Protein AF-A0A957ZBV2-F1 (afdb_monomer)

Radius of gyration: 31.57 Å; Cα contacts (8 Å, |Δi|>4): 9; chains: 1; bounding box: 41×47×82 Å

Structure (mmCIF, N/CA/C/O backbone):
data_AF-A0A957ZBV2-F1
#
_entry.id   AF-A0A957ZBV2-F1
#
loop_
_atom_site.group_PDB
_atom_site.id
_atom_site.type_symbol
_atom_site.label_atom_id
_atom_site.label_alt_id
_atom_site.label_comp_id
_atom_site.label_asym_id
_atom_site.label_entity_id
_atom_site.label_seq_id
_atom_site.pdbx_PDB_ins_code
_atom_site.Cartn_x
_atom_site.Cartn_y
_atom_site.Cartn_z
_atom_site.occupancy
_atom_site.B_iso_or_equiv
_atom_site.auth_seq_id
_atom_site.auth_comp_id
_atom_site.auth_asym_id
_atom_site.auth_atom_id
_atom_site.pdbx_PDB_model_num
ATOM 1 N N . MET A 1 1 ? -6.475 -21.213 15.459 1.00 35.88 1 MET A N 1
ATOM 2 C CA . MET A 1 1 ? -5.634 -20.249 14.724 1.00 35.88 1 MET A CA 1
ATOM 3 C C . MET A 1 1 ? -4.899 -19.426 15.770 1.00 35.88 1 MET A C 1
ATOM 5 O O . MET A 1 1 ? -5.480 -18.531 16.364 1.00 35.88 1 MET A O 1
ATOM 9 N N . THR A 1 2 ? -3.699 -19.861 16.141 1.00 37.78 2 THR A N 1
ATOM 10 C CA . THR A 1 2 ? -2.883 -19.262 17.204 1.00 37.78 2 THR A CA 1
ATOM 11 C C . THR A 1 2 ? -2.123 -18.088 16.605 1.00 37.78 2 THR A C 1
ATOM 13 O O . THR A 1 2 ? -1.241 -18.281 15.774 1.00 37.78 2 THR A O 1
ATOM 16 N N . VAL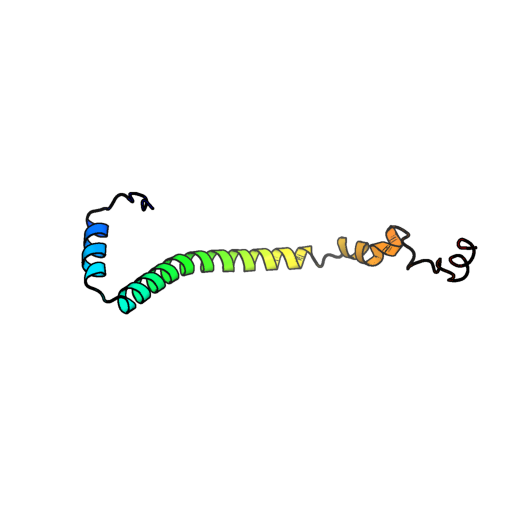 A 1 3 ? -2.513 -16.869 16.975 1.00 49.75 3 VAL A N 1
ATOM 17 C CA . VAL A 1 3 ? -1.764 -15.657 16.628 1.00 49.75 3 VAL A CA 1
ATOM 18 C C . VAL A 1 3 ? -0.393 -15.782 17.294 1.00 49.75 3 VAL A C 1
ATOM 20 O O . VAL A 1 3 ? -0.326 -16.110 18.478 1.00 49.75 3 VAL A O 1
ATOM 23 N N . ALA A 1 4 ? 0.686 -15.621 16.528 1.00 50.75 4 ALA A N 1
ATOM 24 C CA . ALA A 1 4 ? 2.048 -15.727 17.038 1.00 50.75 4 ALA A CA 1
ATOM 25 C C . ALA A 1 4 ? 2.224 -14.844 18.287 1.00 50.75 4 ALA A C 1
ATOM 27 O O . ALA A 1 4 ? 1.757 -13.705 18.315 1.00 50.75 4 ALA A O 1
ATOM 28 N N . ASN A 1 5 ? 2.884 -15.372 19.322 1.00 56.53 5 ASN A N 1
ATOM 29 C CA . ASN A 1 5 ? 3.216 -14.620 20.531 1.00 56.53 5 ASN A CA 1
ATOM 30 C C . ASN A 1 5 ? 4.287 -13.577 20.192 1.00 56.53 5 ASN A C 1
ATOM 32 O O . ASN A 1 5 ? 5.478 -13.803 20.399 1.00 56.53 5 ASN A O 1
ATOM 36 N N . PHE A 1 6 ? 3.864 -12.431 19.664 1.00 58.22 6 PHE A N 1
ATOM 37 C CA . PHE A 1 6 ? 4.692 -11.237 19.654 1.00 58.22 6 PHE A CA 1
ATOM 38 C C . PHE A 1 6 ? 4.992 -10.895 21.113 1.00 58.22 6 PHE A C 1
ATOM 40 O O . PHE A 1 6 ? 4.074 -10.746 21.925 1.00 58.22 6 PHE A O 1
ATOM 47 N N . THR A 1 7 ? 6.273 -10.823 21.470 1.00 59.41 7 THR A N 1
ATOM 48 C CA . THR A 1 7 ? 6.722 -10.380 22.790 1.00 59.41 7 THR A CA 1
ATOM 49 C C . THR A 1 7 ? 6.118 -9.008 23.061 1.00 59.41 7 THR A C 1
ATOM 51 O O . THR A 1 7 ? 6.541 -7.989 22.519 1.00 59.41 7 THR A O 1
ATOM 54 N N . TH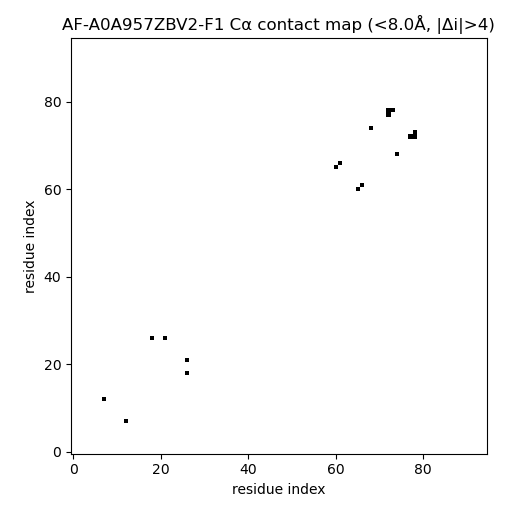R A 1 8 ? 5.058 -8.992 23.865 1.00 64.44 8 THR A N 1
ATOM 55 C CA . THR A 1 8 ? 4.321 -7.770 24.157 1.00 64.44 8 THR A CA 1
ATOM 56 C C . THR A 1 8 ? 5.166 -6.980 25.141 1.00 64.44 8 THR A C 1
ATOM 58 O O . THR A 1 8 ? 5.217 -7.292 26.329 1.00 64.44 8 THR A O 1
ATOM 61 N N . THR A 1 9 ? 5.886 -5.980 24.642 1.00 83.94 9 THR A N 1
ATOM 62 C CA . THR A 1 9 ? 6.532 -5.008 25.524 1.00 83.94 9 THR A CA 1
ATOM 63 C C . THR A 1 9 ? 5.447 -4.299 26.346 1.00 83.94 9 THR A C 1
ATOM 65 O O . THR A 1 9 ? 4.318 -4.158 25.863 1.00 83.94 9 THR A O 1
ATOM 68 N N . PRO A 1 10 ? 5.741 -3.826 27.572 1.00 84.88 10 PRO A N 1
ATOM 69 C CA . PRO A 1 10 ? 4.745 -3.135 28.399 1.00 84.88 10 PRO A CA 1
ATOM 70 C C . PRO A 1 10 ? 4.093 -1.960 27.654 1.00 84.88 10 PRO A C 1
ATOM 72 O O . PRO A 1 10 ? 2.883 -1.769 27.722 1.00 84.88 10 PRO A O 1
ATOM 75 N N . ARG A 1 11 ? 4.871 -1.262 26.818 1.00 83.00 11 ARG A N 1
ATOM 76 C CA . ARG A 1 11 ? 4.384 -0.178 25.961 1.00 83.00 11 ARG A CA 1
ATOM 77 C C . ARG A 1 11 ? 3.375 -0.645 24.901 1.00 83.00 11 ARG A C 1
ATOM 79 O O . ARG A 1 11 ? 2.386 0.038 24.665 1.00 83.00 11 ARG A O 1
ATOM 86 N N . ILE A 1 12 ? 3.593 -1.801 24.268 1.00 86.31 12 ILE A N 1
ATOM 87 C CA . ILE A 1 12 ? 2.633 -2.369 23.301 1.00 86.31 12 ILE A CA 1
ATOM 88 C C . ILE A 1 12 ? 1.365 -2.836 24.024 1.00 86.31 12 ILE A C 1
ATOM 90 O O . ILE A 1 12 ? 0.265 -2.630 23.513 1.00 86.31 12 ILE A O 1
ATOM 94 N N . ALA A 1 13 ? 1.493 -3.412 25.225 1.00 85.19 13 ALA A N 1
ATOM 95 C CA . ALA A 1 13 ? 0.339 -3.812 26.027 1.00 85.19 13 ALA A CA 1
ATOM 96 C C . ALA A 1 13 ? -0.569 -2.611 26.329 1.00 85.19 13 ALA A C 1
ATOM 98 O O . ALA A 1 13 ? -1.778 -2.688 26.123 1.00 85.19 13 ALA A O 1
ATOM 99 N N . GLU A 1 14 ? 0.009 -1.481 26.741 1.00 88.00 14 GLU A N 1
ATOM 100 C CA . GLU A 1 14 ? -0.733 -0.239 26.974 1.00 88.00 14 GLU A CA 1
ATOM 101 C C . GLU A 1 14 ? -1.487 0.219 25.718 1.00 88.00 14 GLU A C 1
ATOM 103 O O . GLU A 1 14 ? -2.695 0.457 25.778 1.00 88.00 14 GLU A O 1
ATOM 108 N N . VAL A 1 15 ? -0.828 0.249 24.557 1.00 88.62 15 VAL A N 1
ATOM 109 C CA . VAL A 1 15 ? -1.471 0.623 23.285 1.00 88.62 15 VAL A CA 1
ATOM 110 C C . VAL A 1 15 ? -2.640 -0.307 22.949 1.00 88.62 15 VAL A C 1
ATOM 112 O O . VAL A 1 15 ? -3.711 0.170 22.574 1.00 88.62 15 VAL A O 1
ATOM 115 N N . LEU A 1 16 ? -2.489 -1.620 23.144 1.00 87.31 16 LEU A N 1
ATOM 116 C CA . LEU A 1 16 ? -3.568 -2.586 22.914 1.00 87.31 16 LEU A CA 1
ATOM 117 C C . LEU A 1 16 ? -4.746 -2.378 23.877 1.00 87.31 16 LEU A C 1
ATOM 119 O O . LEU A 1 16 ? -5.902 -2.509 23.471 1.00 87.31 16 LEU A O 1
ATOM 123 N N . THR A 1 17 ? -4.490 -2.001 25.134 1.00 90.00 17 THR A N 1
ATOM 124 C CA . THR A 1 17 ? -5.575 -1.671 26.074 1.00 90.00 17 THR A CA 1
ATOM 125 C C . THR A 1 17 ? -6.350 -0.424 25.652 1.00 90.00 17 THR A C 1
ATOM 127 O O . THR A 1 17 ? -7.572 -0.401 25.793 1.00 90.00 17 THR A O 1
ATOM 130 N N . VAL A 1 18 ? -5.674 0.585 25.092 1.00 90.25 18 VAL A N 1
ATOM 131 C CA . VAL A 1 18 ? -6.314 1.788 24.538 1.00 90.25 18 VAL A CA 1
ATOM 132 C C . VAL A 1 18 ? -7.100 1.443 23.274 1.00 90.25 18 VAL A C 1
ATOM 134 O O . VAL A 1 18 ? -8.271 1.803 23.173 1.00 90.25 18 VAL A O 1
ATOM 137 N N . ALA A 1 19 ? -6.511 0.676 22.354 1.00 89.44 19 ALA A N 1
ATOM 138 C CA . ALA A 1 19 ? -7.166 0.247 21.119 1.00 89.44 19 ALA A CA 1
ATOM 139 C C . ALA A 1 19 ? -8.438 -0.575 21.383 1.00 89.44 19 ALA A C 1
ATOM 141 O O . ALA A 1 19 ? -9.412 -0.467 20.644 1.00 89.44 19 ALA A O 1
ATOM 142 N N . ASN A 1 20 ? -8.478 -1.355 22.466 1.00 89.75 20 ASN A N 1
ATOM 143 C CA . ASN A 1 20 ? -9.668 -2.116 22.856 1.00 89.75 20 ASN A CA 1
ATOM 144 C C . ASN A 1 20 ? -10.847 -1.252 23.324 1.00 89.75 20 ASN A C 1
ATOM 146 O O . ASN A 1 20 ? -11.970 -1.750 23.359 1.00 89.75 20 ASN A O 1
ATOM 150 N N . ARG A 1 21 ? -10.618 0.021 23.666 1.00 94.56 21 ARG A N 1
ATOM 151 C CA . ARG A 1 21 ? -11.684 0.974 24.021 1.00 94.56 21 ARG A CA 1
ATOM 152 C C . ARG A 1 21 ? -12.317 1.638 22.798 1.00 94.56 21 ARG A C 1
ATOM 154 O O . ARG A 1 21 ? -13.349 2.284 22.938 1.00 94.56 21 ARG A O 1
ATOM 161 N N . LEU A 1 22 ? -11.700 1.488 21.629 1.00 94.50 22 LEU A N 1
ATOM 162 C CA . LEU A 1 22 ? -12.172 2.054 20.375 1.00 94.50 22 LEU A CA 1
ATOM 163 C C . LEU A 1 22 ? -13.277 1.192 19.754 1.00 94.50 22 LEU A C 1
ATOM 165 O O . LEU A 1 22 ? -13.317 -0.036 19.890 1.00 94.50 22 LEU A O 1
ATOM 169 N N . THR A 1 23 ? -14.151 1.843 18.999 1.00 97.06 23 THR A N 1
ATOM 170 C CA . THR A 1 23 ? -15.121 1.185 18.125 1.00 97.06 23 THR A CA 1
ATOM 171 C C . THR A 1 23 ? -14.420 0.425 16.992 1.00 97.06 23 THR A C 1
ATOM 173 O O . THR A 1 23 ? -13.227 0.583 16.725 1.00 97.06 23 THR A O 1
ATOM 176 N N . LEU A 1 24 ? -15.160 -0.432 16.279 1.00 94.00 24 LEU A N 1
ATOM 177 C CA . LEU A 1 24 ? -14.621 -1.145 15.115 1.00 94.00 24 LEU A CA 1
ATOM 178 C C . LEU A 1 24 ? -14.093 -0.181 14.039 1.00 94.00 24 LEU A C 1
ATOM 180 O O . LEU A 1 24 ? -13.007 -0.406 13.514 1.00 94.00 24 LEU A O 1
ATOM 184 N N . ALA A 1 25 ? -14.837 0.887 13.742 1.00 95.69 25 ALA A N 1
ATOM 185 C CA . ALA A 1 25 ? -14.463 1.861 12.719 1.00 95.69 25 ALA A CA 1
ATOM 186 C C . ALA A 1 25 ? -13.158 2.591 13.074 1.00 95.69 25 ALA A C 1
ATOM 188 O O . ALA A 1 25 ? -12.264 2.702 12.241 1.00 95.69 25 ALA A O 1
ATOM 189 N N . GLU A 1 26 ? -13.014 3.015 14.329 1.00 95.31 26 GLU A N 1
ATOM 190 C CA . GLU A 1 26 ? -11.801 3.677 14.820 1.00 95.31 26 GLU A CA 1
ATOM 191 C C . GLU A 1 26 ? -10.592 2.735 14.808 1.00 95.31 26 GLU A C 1
ATOM 193 O O . GLU A 1 26 ? -9.507 3.133 14.391 1.00 95.31 26 GLU A O 1
ATOM 198 N N . ARG A 1 27 ? -10.770 1.461 15.188 1.00 95.25 27 ARG A N 1
ATOM 199 C CA . ARG A 1 27 ? -9.690 0.463 15.095 1.00 95.25 27 ARG A CA 1
ATOM 200 C C . ARG A 1 27 ? -9.237 0.234 13.659 1.00 95.25 27 ARG A C 1
ATOM 202 O O . ARG A 1 27 ? -8.038 0.148 13.419 1.00 95.25 27 ARG A O 1
ATOM 209 N N . LEU A 1 28 ? -10.174 0.149 12.716 1.00 95.69 28 LEU A N 1
ATOM 210 C CA . LEU A 1 28 ? -9.854 -0.003 11.295 1.00 95.69 28 LEU A CA 1
ATOM 211 C C . LEU A 1 28 ? -9.132 1.230 10.744 1.00 95.69 28 LEU A C 1
ATOM 213 O O . LEU A 1 28 ? -8.177 1.081 9.987 1.00 95.69 28 LEU A O 1
ATOM 217 N N . PHE A 1 29 ? -9.543 2.430 11.157 1.00 95.44 29 PHE A N 1
ATOM 218 C CA . PHE A 1 29 ? -8.858 3.665 10.790 1.00 95.44 29 PHE A CA 1
ATOM 219 C C . PHE A 1 29 ? -7.409 3.680 11.291 1.00 95.44 29 PHE A C 1
ATOM 221 O O . PHE A 1 29 ? -6.498 3.912 10.503 1.00 95.44 29 PHE A O 1
ATOM 228 N N . VAL A 1 30 ? -7.184 3.370 12.572 1.00 94.00 30 VAL A N 1
ATOM 229 C CA . VAL A 1 30 ? -5.834 3.316 13.157 1.00 94.00 30 VAL A CA 1
ATOM 230 C C . VAL A 1 30 ? -4.982 2.238 12.490 1.00 94.00 30 VAL A C 1
ATOM 232 O O . VAL A 1 30 ? -3.826 2.495 12.173 1.00 94.00 30 VAL A O 1
ATOM 235 N N . ALA A 1 31 ? -5.541 1.050 12.241 1.00 93.12 31 ALA A N 1
ATOM 236 C CA . ALA A 1 31 ? -4.827 -0.032 11.565 1.00 93.12 31 ALA A CA 1
ATOM 237 C C . ALA A 1 31 ? -4.377 0.377 10.158 1.00 93.12 31 ALA A C 1
ATOM 239 O O . ALA A 1 31 ? -3.221 0.167 9.802 1.00 93.12 31 ALA A O 1
ATOM 240 N N . ARG A 1 32 ? -5.271 1.008 9.388 1.00 94.75 32 ARG A N 1
ATOM 241 C CA . ARG A 1 32 ? -4.937 1.553 8.072 1.00 94.75 32 ARG A CA 1
ATOM 242 C C . ARG A 1 32 ? -3.854 2.621 8.173 1.00 94.75 32 ARG A C 1
ATOM 244 O O . ARG A 1 32 ? -2.866 2.530 7.469 1.00 94.75 32 ARG A O 1
ATOM 251 N N . TRP A 1 33 ? -4.025 3.604 9.052 1.00 94.12 33 TRP A N 1
ATOM 252 C CA . TRP A 1 33 ? -3.073 4.705 9.188 1.00 94.12 33 TRP A CA 1
ATOM 253 C C . TRP A 1 33 ? -1.672 4.220 9.586 1.00 94.12 33 TRP A C 1
ATOM 255 O O . TRP A 1 33 ? -0.677 4.681 9.035 1.00 94.12 33 TRP A O 1
ATOM 265 N N . LEU A 1 34 ? -1.586 3.251 10.502 1.00 92.12 34 LEU A N 1
ATOM 266 C CA . LEU A 1 34 ? -0.317 2.623 10.870 1.00 92.12 34 LEU A CA 1
ATOM 267 C C . LEU A 1 34 ? 0.301 1.868 9.691 1.00 92.12 34 LEU A C 1
ATOM 269 O O . LEU A 1 34 ? 1.504 1.983 9.476 1.00 92.12 34 LEU A O 1
ATOM 273 N N . LEU A 1 35 ? -0.501 1.133 8.918 1.00 91.19 35 LEU A N 1
ATOM 2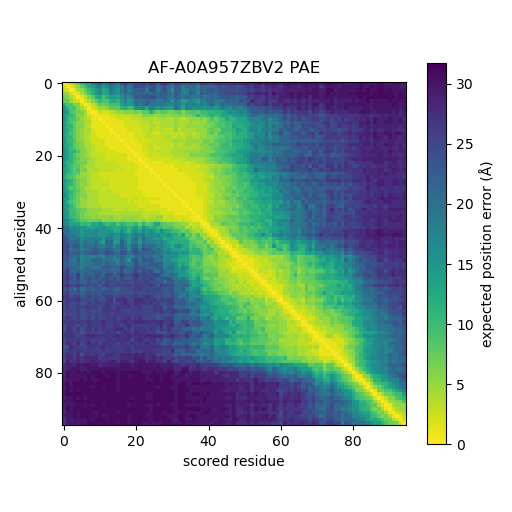74 C CA . LEU A 1 35 ? -0.019 0.453 7.719 1.00 91.19 35 LEU A CA 1
ATOM 275 C C . LEU A 1 35 ? 0.512 1.458 6.687 1.00 91.19 35 LEU A C 1
ATOM 277 O O . LEU A 1 35 ? 1.638 1.303 6.227 1.00 91.19 35 LEU A O 1
ATOM 281 N N . ASP A 1 36 ? -0.245 2.519 6.406 1.00 90.00 36 ASP A N 1
ATOM 282 C CA . ASP A 1 36 ? 0.156 3.597 5.497 1.00 90.00 36 ASP A CA 1
ATOM 283 C C . ASP A 1 36 ? 1.471 4.253 5.969 1.00 90.00 36 ASP A C 1
ATOM 285 O O . ASP A 1 36 ? 2.329 4.558 5.150 1.00 90.00 36 ASP A O 1
ATOM 289 N N . SER A 1 37 ? 1.683 4.411 7.283 1.00 88.00 37 SER A N 1
ATOM 290 C CA . SER A 1 37 ? 2.925 4.990 7.826 1.00 88.00 37 SER A CA 1
ATOM 291 C C . SER A 1 37 ? 4.169 4.119 7.625 1.00 88.00 37 SER A C 1
ATOM 293 O O . SER A 1 37 ? 5.268 4.650 7.497 1.00 88.00 37 SER A O 1
ATOM 295 N N . VAL A 1 38 ? 3.999 2.793 7.607 1.00 86.88 38 VAL A N 1
ATOM 296 C CA . VAL A 1 38 ? 5.094 1.843 7.364 1.00 86.88 38 VAL A CA 1
ATOM 297 C C . VAL A 1 38 ? 5.378 1.758 5.870 1.00 86.88 38 VAL A C 1
ATOM 299 O O . VAL A 1 38 ? 6.529 1.840 5.460 1.00 86.88 38 VAL A O 1
ATOM 302 N N . LEU A 1 39 ? 4.325 1.653 5.056 1.00 82.50 39 LEU A N 1
ATOM 303 C CA . LEU A 1 39 ? 4.453 1.555 3.604 1.00 82.50 39 LEU A CA 1
ATOM 304 C C . LEU A 1 39 ? 4.984 2.846 2.976 1.00 82.50 39 LEU A C 1
ATOM 306 O O . LEU A 1 39 ? 5.723 2.779 2.006 1.00 82.50 39 LEU A O 1
ATOM 310 N N . ALA A 1 40 ? 4.661 4.016 3.533 1.00 74.56 40 ALA A N 1
ATOM 311 C CA . ALA A 1 40 ? 5.186 5.285 3.033 1.00 74.56 40 ALA A CA 1
ATOM 312 C C . ALA A 1 40 ? 6.720 5.375 3.104 1.00 74.56 40 ALA A C 1
ATOM 314 O O . ALA A 1 40 ? 7.302 6.078 2.290 1.00 74.56 40 ALA A O 1
ATOM 315 N N . GLN A 1 41 ? 7.374 4.670 4.037 1.00 67.00 41 GLN A N 1
ATOM 316 C CA . GLN A 1 41 ? 8.841 4.586 4.060 1.00 67.00 41 GLN A CA 1
ATOM 317 C C . GLN A 1 41 ? 9.389 3.675 2.959 1.00 67.00 41 GLN A C 1
ATOM 319 O O . GLN A 1 41 ? 10.409 3.988 2.368 1.00 67.00 41 GLN A O 1
ATOM 324 N N . GLU A 1 42 ? 8.715 2.561 2.676 1.00 61.50 42 GLU A N 1
ATOM 325 C CA . GLU A 1 42 ? 9.161 1.592 1.667 1.00 61.50 42 GLU A CA 1
ATOM 326 C C . GLU A 1 42 ? 8.933 2.104 0.233 1.00 61.50 42 GLU A C 1
ATOM 328 O O . GLU A 1 42 ? 9.712 1.807 -0.667 1.00 61.50 42 GLU A O 1
ATOM 333 N N . ILE A 1 43 ? 7.883 2.907 0.024 1.00 60.44 43 ILE A N 1
ATOM 334 C CA . ILE A 1 43 ? 7.571 3.516 -1.277 1.00 60.44 43 ILE A CA 1
ATOM 335 C C . ILE A 1 43 ? 8.592 4.600 -1.651 1.00 60.44 43 ILE A C 1
ATOM 337 O O . ILE A 1 43 ? 8.943 4.689 -2.821 1.00 60.44 43 ILE A O 1
ATOM 341 N N . ASP A 1 44 ? 9.085 5.383 -0.688 1.00 60.81 44 ASP A N 1
ATOM 342 C CA . ASP A 1 44 ? 10.102 6.424 -0.930 1.00 60.81 44 ASP A CA 1
ATOM 343 C C . ASP A 1 44 ? 11.419 5.794 -1.427 1.00 60.81 44 ASP A C 1
ATOM 345 O O . ASP A 1 44 ? 11.999 6.230 -2.420 1.00 60.81 44 ASP A O 1
ATOM 349 N N . ASP A 1 45 ? 11.826 4.677 -0.813 1.00 60.78 45 ASP A N 1
ATOM 350 C CA . ASP A 1 45 ? 13.004 3.920 -1.244 1.00 60.78 45 ASP A CA 1
ATOM 351 C C . ASP A 1 45 ? 12.796 3.274 -2.633 1.00 60.78 45 ASP A C 1
ATOM 353 O O . ASP A 1 45 ? 13.698 3.299 -3.471 1.00 60.78 45 ASP A O 1
ATOM 357 N N . GLU A 1 46 ? 11.621 2.694 -2.912 1.00 61.22 46 GLU A N 1
ATOM 358 C CA . GLU A 1 46 ? 11.319 2.076 -4.215 1.00 61.22 46 GLU A CA 1
ATOM 359 C C . GLU A 1 46 ? 11.220 3.112 -5.346 1.00 61.22 46 GLU A C 1
ATOM 361 O O . GLU A 1 46 ? 11.698 2.845 -6.446 1.00 61.22 46 GLU A O 1
ATOM 366 N N . GLU A 1 47 ? 10.648 4.297 -5.107 1.00 65.62 47 GLU A N 1
ATOM 367 C CA . GLU A 1 47 ? 10.609 5.378 -6.103 1.00 65.62 47 GLU A CA 1
ATOM 368 C C . GLU A 1 47 ? 12.025 5.831 -6.498 1.00 65.62 47 GLU A C 1
ATOM 370 O O . GLU A 1 47 ? 12.293 6.025 -7.689 1.00 65.62 47 GLU A O 1
ATOM 375 N N . ASP A 1 48 ? 12.957 5.885 -5.544 1.00 71.25 48 ASP A N 1
ATOM 376 C CA . ASP A 1 48 ? 14.371 6.161 -5.806 1.00 71.25 48 ASP A CA 1
ATOM 377 C C . ASP A 1 48 ? 15.041 5.039 -6.623 1.00 71.25 48 ASP A C 1
ATOM 379 O O . ASP A 1 48 ? 15.773 5.311 -7.583 1.00 71.25 48 ASP A O 1
ATOM 383 N N . TRP A 1 49 ? 14.759 3.765 -6.322 1.00 72.88 49 TRP A N 1
ATOM 384 C CA . TRP A 1 49 ? 15.267 2.634 -7.112 1.00 72.88 49 TRP A CA 1
ATOM 385 C C . TRP A 1 49 ? 14.683 2.588 -8.527 1.00 72.88 49 TRP A C 1
ATOM 387 O O . TRP A 1 49 ? 15.410 2.312 -9.487 1.00 72.88 49 TRP A O 1
ATOM 397 N N . GLN A 1 50 ? 13.393 2.882 -8.690 1.00 77.94 50 GLN A N 1
ATOM 398 C CA . GLN A 1 50 ? 12.732 2.959 -9.993 1.00 77.94 50 GLN A CA 1
ATOM 399 C C . GLN A 1 50 ? 13.289 4.122 -10.821 1.00 77.94 50 GLN A C 1
ATOM 401 O O . GLN A 1 50 ? 13.590 3.940 -11.998 1.00 77.94 50 GLN A O 1
ATOM 406 N N . ALA A 1 51 ? 13.522 5.289 -10.217 1.00 78.00 51 ALA A N 1
ATOM 407 C CA . ALA A 1 51 ? 14.114 6.434 -10.906 1.00 78.00 51 ALA A CA 1
ATOM 408 C C . ALA A 1 51 ? 15.565 6.167 -11.347 1.00 78.00 51 ALA A C 1
ATOM 410 O O . ALA A 1 51 ? 15.935 6.437 -12.496 1.00 78.00 51 ALA A O 1
ATOM 411 N N . LEU A 1 52 ? 16.388 5.593 -10.461 1.00 78.06 52 LEU A N 1
ATOM 412 C CA . LEU A 1 52 ? 17.770 5.227 -10.775 1.00 78.06 52 LEU A CA 1
ATOM 413 C C . LEU A 1 52 ? 17.832 4.145 -11.857 1.00 78.06 52 LEU A C 1
ATOM 415 O O . LEU A 1 52 ? 18.593 4.285 -12.817 1.00 78.06 52 LEU A O 1
ATOM 419 N N . SER A 1 53 ? 17.015 3.096 -11.732 1.00 79.88 53 SER A N 1
ATOM 420 C CA . SER A 1 53 ? 16.982 2.005 -12.707 1.00 79.88 53 SER A CA 1
ATOM 421 C C . SER A 1 53 ? 16.459 2.463 -14.062 1.00 79.88 53 SER A C 1
ATOM 423 O O . SER A 1 53 ? 17.102 2.140 -15.051 1.00 79.88 53 SER A O 1
ATOM 425 N N . LEU A 1 54 ? 15.397 3.273 -14.130 1.00 81.06 54 LEU A N 1
AT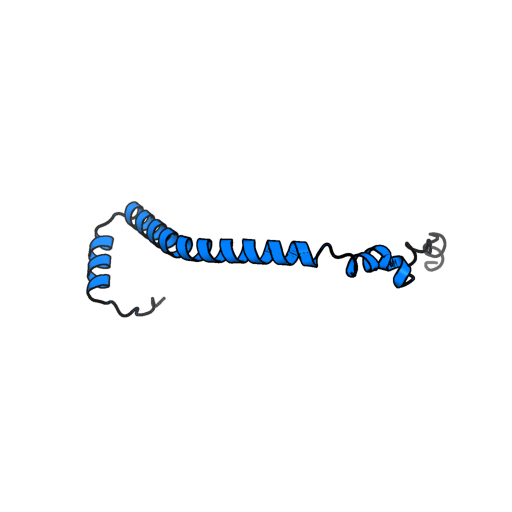OM 426 C CA . LEU A 1 54 ? 14.869 3.807 -15.389 1.00 81.06 54 LEU A CA 1
ATOM 427 C C . LEU A 1 54 ? 15.935 4.596 -16.154 1.00 81.06 54 LEU A C 1
ATOM 429 O O . LEU A 1 54 ? 16.157 4.334 -17.332 1.00 81.06 54 LEU A O 1
ATOM 433 N N . SER A 1 55 ? 16.651 5.499 -15.476 1.00 76.69 55 SER A N 1
ATOM 434 C CA . SER A 1 55 ? 17.703 6.305 -16.113 1.00 76.69 55 SER A CA 1
ATOM 435 C C . SER A 1 55 ? 18.872 5.468 -16.652 1.00 76.69 55 SER A C 1
ATOM 437 O O . SER A 1 55 ? 19.439 5.785 -17.698 1.00 76.69 55 SER A O 1
ATOM 439 N N . ALA A 1 56 ? 19.230 4.384 -15.956 1.00 76.81 56 ALA A N 1
ATOM 440 C CA . ALA A 1 56 ? 20.256 3.452 -16.407 1.00 76.81 56 ALA A CA 1
ATOM 441 C C . ALA A 1 56 ? 19.748 2.583 -17.568 1.00 76.81 56 ALA A C 1
ATOM 443 O O . ALA A 1 56 ? 20.461 2.385 -18.548 1.00 76.81 56 ALA A O 1
ATOM 444 N N . PHE A 1 57 ? 18.501 2.118 -17.485 1.00 78.62 57 PHE A N 1
ATOM 445 C CA . PHE A 1 57 ? 17.892 1.256 -18.492 1.00 78.62 57 PHE A CA 1
ATOM 446 C C . PHE A 1 57 ? 17.643 1.993 -19.806 1.00 78.62 57 PHE A C 1
ATOM 448 O O . PHE A 1 57 ? 17.920 1.435 -20.855 1.00 78.62 57 PHE A O 1
ATOM 455 N N . GLU A 1 58 ? 17.168 3.241 -19.776 1.00 77.00 58 GLU A N 1
ATOM 456 C CA . GLU A 1 58 ? 16.971 4.050 -20.989 1.00 77.00 58 GLU A CA 1
ATOM 457 C C . GLU A 1 58 ? 18.276 4.228 -21.770 1.00 77.00 58 GLU A C 1
ATOM 459 O O . GLU A 1 58 ? 18.287 4.123 -22.994 1.00 77.00 58 GLU A O 1
ATOM 464 N N . LYS A 1 59 ? 19.386 4.445 -21.059 1.00 75.00 59 LYS A N 1
ATOM 465 C CA . LYS A 1 59 ? 20.706 4.606 -21.668 1.00 75.00 59 LYS A CA 1
ATOM 466 C C . LYS A 1 59 ? 21.205 3.326 -22.340 1.00 75.00 59 LYS A C 1
ATOM 468 O O . LYS A 1 59 ? 21.811 3.400 -23.404 1.00 75.00 59 LYS A O 1
ATOM 473 N N . ASP A 1 60 ? 20.984 2.182 -21.703 1.00 70.56 60 ASP A N 1
ATOM 474 C CA . ASP A 1 60 ? 21.474 0.898 -22.202 1.00 70.56 60 ASP A CA 1
ATOM 475 C C . ASP A 1 60 ? 20.504 0.263 -23.212 1.00 70.56 60 ASP A C 1
ATOM 477 O O . ASP A 1 60 ? 20.921 -0.569 -24.007 1.00 70.56 60 ASP A O 1
ATOM 481 N N . TRP A 1 61 ? 19.227 0.656 -23.224 1.00 76.88 61 TRP A N 1
ATOM 482 C CA . TRP A 1 61 ? 18.207 0.120 -24.132 1.00 76.88 61 TRP A CA 1
ATOM 483 C C . TRP A 1 61 ? 18.223 0.771 -25.522 1.00 76.88 61 TRP A C 1
ATOM 485 O O . TRP A 1 61 ? 17.940 0.094 -26.506 1.00 76.88 61 TRP A O 1
ATOM 495 N N . ASP A 1 62 ? 18.564 2.060 -25.619 1.00 71.56 62 ASP A N 1
ATOM 496 C CA . ASP A 1 62 ? 18.665 2.798 -26.891 1.00 71.56 62 ASP A CA 1
ATOM 497 C C . ASP A 1 62 ? 20.133 3.004 -27.292 1.00 71.56 62 ASP A C 1
ATOM 499 O O . ASP A 1 62 ? 20.627 4.127 -27.418 1.00 71.56 62 ASP A O 1
ATOM 503 N N . ASN A 1 63 ? 20.874 1.899 -27.409 1.00 77.19 63 ASN A N 1
ATOM 504 C CA . ASN A 1 63 ? 22.287 1.935 -27.766 1.00 77.19 63 ASN A CA 1
ATOM 505 C C . ASN A 1 63 ? 22.508 1.512 -29.235 1.00 77.19 63 ASN A C 1
ATOM 507 O O . ASN A 1 63 ? 21.861 0.606 -29.763 1.00 77.19 63 ASN A O 1
ATOM 511 N N . GLU A 1 64 ? 23.443 2.188 -29.912 1.00 76.31 64 GLU A N 1
ATOM 512 C CA . GLU A 1 64 ? 23.740 1.955 -31.336 1.00 76.31 64 GLU A CA 1
ATOM 513 C C . GLU A 1 64 ? 24.344 0.563 -31.607 1.00 76.31 64 GLU A C 1
ATOM 515 O O . GLU A 1 64 ? 24.284 0.078 -32.738 1.00 76.31 64 GLU A O 1
ATOM 520 N N . GLU A 1 65 ? 24.928 -0.084 -30.591 1.00 78.19 65 GLU A N 1
ATOM 521 C CA . GLU A 1 65 ? 25.529 -1.419 -30.710 1.00 78.19 65 GLU A CA 1
ATOM 522 C C . GLU A 1 65 ? 24.452 -2.511 -30.826 1.00 78.19 65 GLU A C 1
ATOM 524 O O . GLU A 1 65 ? 24.580 -3.420 -31.650 1.00 78.19 65 GLU A O 1
ATOM 529 N N . ASP A 1 66 ? 23.362 -2.388 -30.069 1.00 75.06 66 ASP A N 1
ATOM 530 C CA . ASP A 1 66 ? 22.237 -3.320 -30.045 1.00 75.06 66 ASP A CA 1
ATOM 531 C C . ASP A 1 66 ? 21.198 -3.015 -31.127 1.00 75.06 66 ASP A C 1
ATOM 533 O O . ASP A 1 66 ? 20.531 -3.938 -31.601 1.00 75.06 66 ASP A O 1
ATOM 537 N N . ALA A 1 67 ? 21.131 -1.770 -31.617 1.00 78.00 67 ALA A N 1
ATOM 538 C CA . ALA A 1 67 ? 20.329 -1.392 -32.787 1.00 78.00 67 ALA A CA 1
ATOM 539 C C . ALA A 1 67 ? 20.678 -2.224 -34.042 1.00 78.00 67 ALA A C 1
ATOM 541 O O . ALA A 1 67 ? 19.862 -2.405 -34.945 1.00 78.00 67 ALA A O 1
ATOM 542 N N . ILE A 1 68 ? 21.878 -2.817 -34.089 1.00 76.31 68 ILE A N 1
ATOM 543 C CA . ILE A 1 68 ? 22.291 -3.755 -35.145 1.00 76.31 68 ILE A CA 1
ATOM 544 C C . ILE A 1 68 ? 21.384 -5.002 -35.174 1.00 76.31 68 ILE A C 1
ATOM 546 O O . ILE A 1 68 ? 21.189 -5.598 -36.237 1.00 76.31 68 ILE A O 1
ATOM 550 N N . TYR A 1 69 ? 20.787 -5.388 -34.042 1.00 73.06 69 TYR A N 1
ATOM 551 C CA . TYR A 1 69 ? 19.870 -6.525 -33.937 1.00 73.06 69 TYR A CA 1
ATOM 552 C C . TYR A 1 69 ? 18.413 -6.197 -34.285 1.00 73.06 69 TYR A C 1
ATOM 554 O O . TYR A 1 69 ? 17.600 -7.123 -34.356 1.00 73.06 69 TYR A O 1
ATOM 562 N 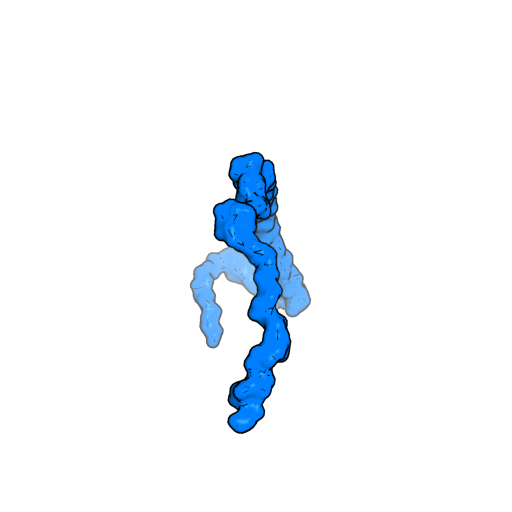N . ASP A 1 70 ? 18.061 -4.945 -34.587 1.00 79.75 70 ASP A N 1
ATOM 563 C CA . ASP A 1 70 ? 16.709 -4.600 -35.055 1.00 79.75 70 ASP A CA 1
ATOM 564 C C . ASP A 1 70 ? 16.355 -5.361 -36.343 1.00 79.75 70 ASP A C 1
ATOM 566 O O . ASP A 1 70 ? 15.249 -5.891 -36.510 1.00 79.75 70 ASP A O 1
ATOM 570 N N . ASP A 1 71 ? 17.359 -5.548 -37.200 1.00 81.12 71 ASP A N 1
ATOM 571 C CA . ASP A 1 71 ? 17.296 -6.348 -38.419 1.00 81.12 71 ASP A CA 1
ATOM 572 C C . ASP A 1 71 ? 17.668 -7.825 -38.182 1.00 81.12 71 ASP A C 1
ATOM 574 O O . ASP A 1 71 ? 18.201 -8.503 -39.069 1.00 81.12 71 ASP A O 1
ATOM 578 N N . TRP A 1 72 ? 17.346 -8.386 -37.008 1.00 83.19 72 TRP A N 1
ATOM 579 C CA . TRP A 1 72 ? 17.640 -9.788 -36.664 1.00 83.19 72 TRP A CA 1
ATOM 580 C C . TRP A 1 72 ? 17.162 -10.785 -37.727 1.00 83.19 72 TRP A C 1
ATOM 582 O O . TRP A 1 72 ? 17.797 -11.814 -37.959 1.00 83.19 72 TRP A O 1
ATOM 592 N N . ARG A 1 73 ? 16.059 -10.491 -38.427 1.00 80.31 73 ARG A N 1
ATOM 593 C CA . ARG A 1 73 ? 15.572 -11.345 -39.520 1.00 80.31 73 ARG A CA 1
ATOM 594 C C . ARG A 1 73 ? 16.573 -11.438 -40.667 1.00 80.31 73 ARG A C 1
ATOM 596 O O . ARG A 1 73 ? 16.753 -12.518 -41.223 1.00 80.31 73 ARG A O 1
ATOM 603 N N . THR A 1 74 ? 17.235 -10.336 -40.993 1.00 79.31 74 THR A N 1
ATOM 604 C CA . THR A 1 74 ? 18.294 -10.281 -42.002 1.00 79.31 74 THR A CA 1
ATOM 605 C C . THR A 1 74 ? 19.551 -10.981 -41.489 1.00 79.31 74 THR A C 1
ATOM 607 O O . THR A 1 74 ? 20.114 -11.807 -42.206 1.00 79.31 74 THR A O 1
ATOM 610 N N . LEU A 1 75 ? 19.937 -10.735 -40.230 1.00 77.56 75 LEU A N 1
ATOM 611 C CA . LEU A 1 75 ? 21.120 -11.343 -39.605 1.00 77.56 75 LEU A CA 1
ATOM 612 C C . LEU A 1 75 ? 21.041 -12.874 -39.518 1.00 77.56 75 LEU A C 1
ATOM 614 O O . LEU A 1 75 ? 22.033 -13.561 -39.752 1.00 77.56 75 LEU A O 1
ATOM 618 N N . TYR A 1 76 ? 19.858 -13.418 -39.225 1.00 80.62 76 TYR A N 1
ATOM 619 C CA . TYR A 1 76 ? 19.640 -14.861 -39.080 1.00 80.62 76 TYR A CA 1
ATOM 620 C C . TYR A 1 76 ? 18.991 -15.516 -40.308 1.00 80.62 76 TYR A C 1
ATOM 622 O O . TYR A 1 76 ? 18.606 -16.684 -40.252 1.00 80.62 76 TYR A O 1
ATOM 630 N N . GLY A 1 77 ? 18.853 -14.790 -41.424 1.00 77.88 77 GLY A N 1
ATOM 631 C CA . GLY A 1 77 ? 18.288 -15.327 -42.667 1.00 77.88 77 GLY A CA 1
ATOM 632 C C . GLY A 1 77 ? 16.831 -15.793 -42.542 1.00 77.88 77 GLY A C 1
ATOM 633 O O . GLY A 1 77 ? 16.387 -16.675 -43.282 1.00 77.88 77 GLY A O 1
ATOM 634 N N . VAL A 1 78 ? 16.074 -15.220 -41.603 1.00 78.25 78 VAL A N 1
ATOM 635 C CA . VAL A 1 78 ? 14.659 -15.528 -41.389 1.00 78.25 78 VAL A CA 1
ATOM 636 C C . VAL A 1 78 ? 13.848 -14.819 -42.467 1.00 78.25 78 VAL A C 1
ATOM 638 O O . VAL A 1 78 ? 13.478 -13.653 -42.338 1.00 78.25 78 VAL A O 1
ATOM 641 N N . SER A 1 79 ? 13.550 -15.531 -43.555 1.00 72.88 79 SER A N 1
ATOM 642 C CA . SER A 1 79 ? 12.646 -15.021 -44.586 1.00 72.88 79 SER A CA 1
ATOM 643 C C . SER A 1 79 ? 11.273 -14.736 -43.974 1.00 72.88 79 SER A C 1
ATOM 645 O O . SER A 1 79 ? 10.713 -15.619 -43.311 1.00 72.88 79 SER A O 1
ATOM 647 N N . ALA A 1 80 ? 10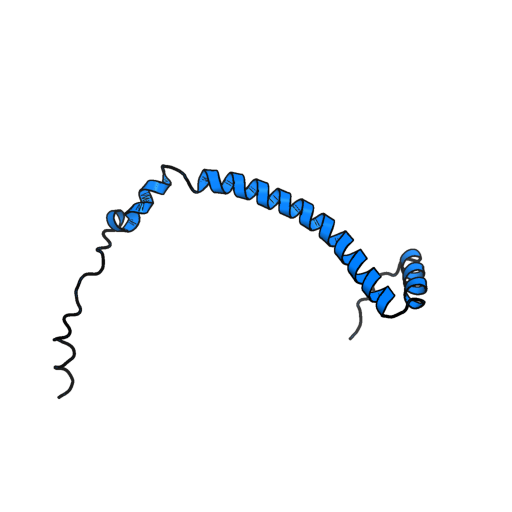.693 -13.562 -44.245 1.00 65.44 80 ALA A N 1
ATOM 648 C CA . ALA A 1 80 ? 9.267 -13.339 -44.025 1.00 65.44 80 ALA A CA 1
ATOM 649 C C . ALA A 1 80 ? 8.504 -14.493 -44.692 1.00 65.44 80 ALA A C 1
ATOM 651 O O . ALA A 1 80 ? 8.758 -14.789 -45.857 1.00 65.44 80 ALA A O 1
ATOM 652 N N . ALA A 1 81 ? 7.692 -15.194 -43.897 1.00 62.34 81 ALA A N 1
ATOM 653 C CA . ALA A 1 81 ? 7.051 -16.472 -44.198 1.00 62.34 81 ALA A CA 1
ATOM 654 C C . ALA A 1 81 ? 7.010 -16.835 -45.694 1.00 62.34 81 ALA A C 1
ATOM 656 O O . ALA A 1 81 ? 6.316 -16.206 -46.493 1.00 62.34 81 ALA A O 1
ATOM 657 N N . SER A 1 82 ? 7.731 -17.897 -46.062 1.00 52.59 82 SER A N 1
ATOM 658 C CA . SER A 1 82 ? 7.566 -18.529 -47.370 1.00 52.59 82 SER A CA 1
ATOM 659 C C . SER A 1 82 ? 6.073 -18.819 -47.618 1.00 52.59 82 SER A C 1
ATOM 661 O O . SER A 1 82 ? 5.434 -19.404 -46.738 1.00 52.59 82 SER A O 1
ATOM 663 N N . PRO A 1 83 ? 5.504 -18.511 -48.800 1.00 51.59 83 PRO A N 1
ATOM 664 C CA . PRO A 1 83 ? 4.134 -18.874 -49.147 1.00 51.59 83 PRO A CA 1
ATOM 665 C C . PRO A 1 83 ? 4.087 -20.373 -49.478 1.00 51.59 83 PRO A C 1
ATOM 667 O O . PRO A 1 83 ? 3.914 -20.781 -50.622 1.00 51.59 83 PRO A O 1
ATOM 670 N N . LYS A 1 84 ? 4.316 -21.231 -48.481 1.00 53.06 84 LYS A N 1
ATOM 671 C CA . LYS A 1 84 ? 4.290 -22.692 -48.624 1.00 53.06 84 LYS A CA 1
ATOM 672 C C . LYS A 1 84 ? 3.097 -23.303 -47.907 1.00 53.06 84 LYS A C 1
ATOM 674 O O . LYS A 1 84 ? 3.221 -24.315 -47.239 1.00 53.06 84 LYS A O 1
ATOM 679 N N . PHE A 1 85 ? 1.924 -22.729 -48.135 1.00 51.88 85 PHE A N 1
ATOM 680 C CA . PHE A 1 85 ? 0.686 -23.496 -48.099 1.00 51.88 85 PHE A CA 1
ATOM 681 C C . PHE A 1 85 ? -0.141 -23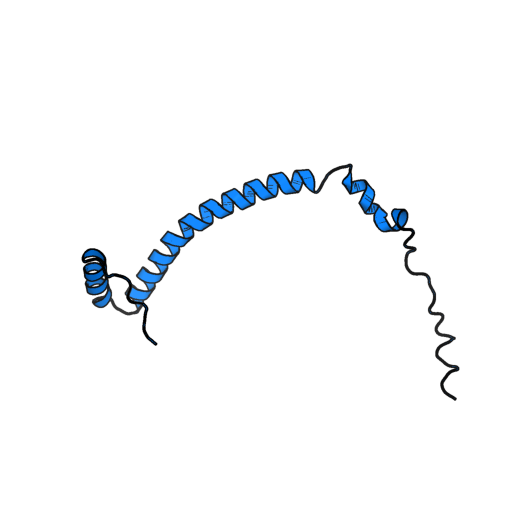.115 -49.323 1.00 51.88 85 PHE A C 1
ATOM 683 O O . PHE A 1 85 ? -1.092 -22.347 -49.250 1.00 51.88 85 PHE A O 1
ATOM 690 N N . SER A 1 86 ? 0.246 -23.655 -50.483 1.00 48.00 86 SER A N 1
ATOM 691 C CA . SER A 1 86 ? -0.719 -23.823 -51.566 1.00 48.00 86 SER A CA 1
ATOM 692 C C . SER A 1 86 ? -1.779 -24.798 -51.058 1.00 48.00 86 SER A C 1
ATOM 694 O O . SER A 1 86 ? -1.504 -25.982 -50.849 1.00 48.00 86 SER A O 1
ATOM 696 N N . THR A 1 87 ? -2.989 -24.289 -50.843 1.00 51.56 87 THR A N 1
ATOM 697 C CA . THR A 1 87 ? -4.199 -24.992 -50.380 1.00 51.56 87 THR A CA 1
ATOM 698 C C . THR A 1 87 ? -4.581 -26.2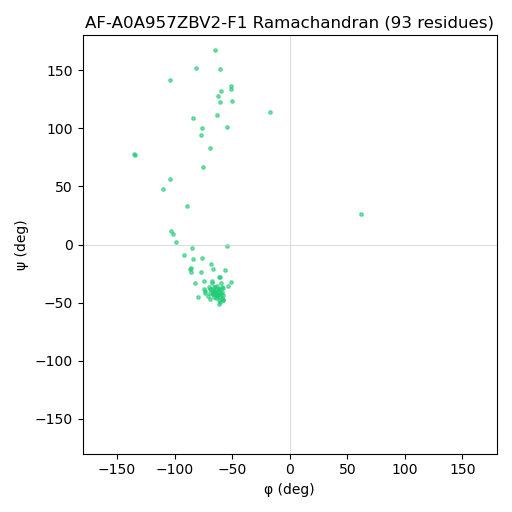12 -51.244 1.00 51.56 87 THR A C 1
ATOM 700 O O . THR A 1 87 ? -5.539 -26.918 -50.945 1.00 51.56 87 THR A O 1
ATOM 703 N N . ALA A 1 88 ? -3.834 -26.508 -52.311 1.00 52.12 88 ALA A N 1
ATOM 704 C CA . ALA A 1 88 ? -4.082 -27.620 -53.218 1.00 52.12 88 ALA A CA 1
ATOM 705 C C . ALA A 1 88 ? -3.654 -29.003 -52.681 1.00 52.12 88 ALA A C 1
ATOM 707 O O . ALA A 1 88 ? -4.214 -30.005 -53.117 1.00 52.12 88 ALA A O 1
ATOM 708 N N . VAL A 1 89 ? -2.710 -29.100 -51.733 1.00 50.25 89 VAL A N 1
ATOM 709 C CA . VAL A 1 89 ? -2.137 -30.410 -51.331 1.00 50.25 89 VAL A CA 1
ATOM 710 C C . VAL A 1 89 ? -2.947 -31.128 -50.237 1.00 50.25 89 VAL A C 1
ATOM 712 O O . VAL A 1 89 ? -2.903 -32.350 -50.136 1.00 50.25 89 VAL A O 1
ATOM 715 N N . VAL A 1 90 ? -3.779 -30.423 -49.463 1.00 50.88 90 VAL A N 1
ATOM 716 C CA . VAL A 1 90 ? -4.528 -31.030 -48.338 1.00 50.88 90 VAL A CA 1
ATOM 717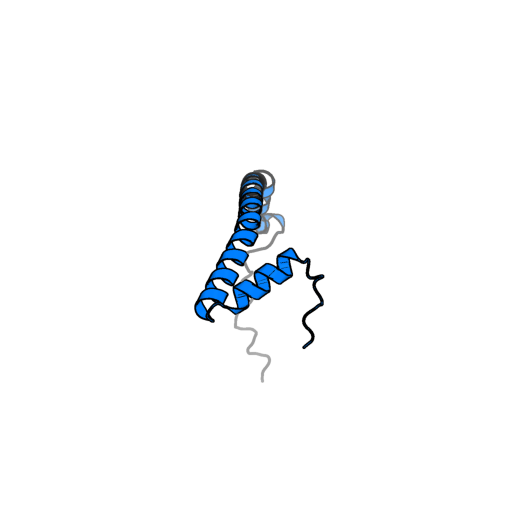 C C . VAL A 1 90 ? -5.730 -31.880 -48.802 1.00 50.88 90 VAL A C 1
ATOM 719 O O . VAL A 1 90 ? -6.284 -32.649 -48.023 1.00 50.88 90 VAL A O 1
ATOM 722 N N . ARG A 1 91 ? -6.131 -31.819 -50.083 1.00 51.06 91 ARG A N 1
ATOM 723 C CA . ARG A 1 91 ? -7.336 -32.515 -50.583 1.00 51.06 91 ARG A CA 1
ATOM 724 C C . ARG A 1 91 ? -7.126 -33.929 -51.136 1.00 51.06 91 ARG A C 1
ATOM 726 O O . ARG A 1 91 ? -8.129 -34.582 -51.405 1.00 51.06 91 ARG A O 1
ATOM 733 N N . SER A 1 92 ? -5.894 -34.420 -51.318 1.00 51.53 92 SER A N 1
ATOM 734 C CA . SER A 1 92 ? -5.669 -35.753 -51.921 1.00 51.53 92 SER A CA 1
ATOM 735 C C . SER A 1 92 ? -5.412 -36.888 -50.924 1.00 51.53 92 SER A C 1
ATOM 737 O O . SER A 1 92 ? -5.173 -38.009 -51.357 1.00 51.53 92 SER A O 1
ATOM 739 N N . LEU A 1 93 ? -5.455 -36.625 -49.614 1.00 49.66 93 LEU A N 1
ATOM 740 C CA . LEU A 1 93 ? -5.234 -37.639 -48.570 1.00 49.66 93 LEU A CA 1
ATOM 741 C C . LEU A 1 93 ? -6.526 -38.131 -47.895 1.00 49.66 93 LEU A C 1
ATOM 743 O O . LEU A 1 93 ? -6.466 -38.826 -46.885 1.00 49.66 93 LEU A O 1
ATOM 747 N N . TRP A 1 94 ? -7.692 -37.803 -48.456 1.00 47.78 94 TRP A N 1
ATOM 748 C CA . TRP A 1 94 ? -8.977 -38.370 -48.040 1.00 47.78 94 TRP A CA 1
ATOM 749 C C . TRP A 1 94 ? -9.811 -38.753 -49.270 1.00 47.78 94 TRP A C 1
ATOM 751 O O . TRP A 1 94 ? -10.707 -38.024 -49.698 1.00 47.78 94 TRP A O 1
ATOM 761 N N . LYS A 1 95 ? -9.463 -39.895 -49.865 1.00 46.31 95 LYS A N 1
ATOM 762 C CA . LYS A 1 95 ? -10.361 -40.771 -50.622 1.00 46.31 95 LYS A CA 1
ATOM 763 C C . LYS A 1 95 ? -9.933 -42.211 -50.407 1.00 46.31 95 LYS A C 1
ATOM 765 O O . LYS A 1 95 ? -8.714 -42.459 -50.512 1.00 46.31 95 LYS A O 1
#

Mean predicted aligned error: 17.27 Å

Foldseek 3Di:
DDDDPDPCDPVNVVVVVVLVVDDPVVNVVVVVVVVCVVVVVVVVVVVVVCVVVVVVCVVVVPDPVCVVCVVVCVVVVPPPDDPPDPVPPVPPPPD

Solvent-accessible surface area (backbone atoms only — not comparable to full-atom values): 5986 Å² total; per-residue (Å²): 136,84,75,76,84,69,84,70,46,73,70,54,49,52,53,52,59,55,52,69,74,47,55,72,67,56,43,52,50,51,53,48,52,54,49,51,62,56,49,56,58,55,47,56,55,48,52,51,50,51,53,55,48,48,61,53,46,57,58,67,71,73,33,80,79,61,56,66,54,76,49,42,44,69,78,69,66,53,67,79,78,74,91,80,73,65,82,74,68,78,67,76,84,76,126

Secondary structure (DSSP, 8-state):
---------HHHHHHHHHHTTS-HHHHHHHHHHHHHHHHHHHHHHHHHHHHHHHHHHHHHHS-TTTGGGTTHHHHTT--S------TTGGGSS--

pLDDT: mean 74.09, std 15.7, range [35.88, 97.06]

Sequence (95 aa):
MTVANFTTTPRIAEVLTVANRLTLAERLFVARWLLDSVLAQEIDDEEDWQALSLSAFEKDWDNEEDAIYDDWRTLYGVSAASPKFSTAVVRSLWK